Protein AF-A0A1G0B1E7-F1 (afdb_monomer_lite)

Radius of gyration: 24.31 Å; chains: 1; bounding box: 50×54×66 Å

pLDDT: mean 73.71, std 13.34, range [42.5, 93.81]

Structure (mmCIF, N/CA/C/O backbone):
data_AF-A0A1G0B1E7-F1
#
_entry.id   AF-A0A1G0B1E7-F1
#
loop_
_atom_site.group_PDB
_atom_site.id
_atom_site.type_symbol
_atom_site.label_atom_id
_atom_site.label_alt_id
_atom_site.label_comp_id
_atom_site.label_asym_id
_atom_site.label_entity_id
_atom_site.label_seq_id
_atom_site.pdbx_PDB_ins_code
_atom_site.Cartn_x
_atom_site.Cartn_y
_atom_site.Cartn_z
_atom_site.occupancy
_atom_site.B_iso_or_equiv
_atom_site.auth_seq_id
_atom_site.auth_comp_id
_atom_site.auth_asym_id
_atom_site.auth_atom_id
_atom_site.pdbx_PDB_model_num
ATOM 1 N N . MET A 1 1 ? 29.569 -43.517 -34.992 1.00 50.03 1 MET A N 1
ATOM 2 C CA . MET A 1 1 ? 29.891 -43.446 -33.551 1.00 50.03 1 MET A CA 1
ATOM 3 C C . MET A 1 1 ? 30.123 -41.983 -33.160 1.00 50.03 1 MET A C 1
ATOM 5 O O . MET A 1 1 ? 31.262 -41.557 -33.092 1.00 50.03 1 MET A O 1
ATOM 9 N N . SER A 1 2 ? 29.056 -41.190 -32.993 1.00 50.91 2 SER A N 1
ATOM 10 C CA . SER A 1 2 ? 29.125 -39.827 -32.409 1.00 50.91 2 SER A CA 1
ATOM 11 C C . SER A 1 2 ? 27.761 -39.280 -31.934 1.00 50.91 2 SER A C 1
ATOM 13 O O . SER A 1 2 ? 27.638 -38.100 -31.628 1.00 50.91 2 SER A O 1
ATOM 15 N N . LEU A 1 3 ? 26.727 -40.126 -31.807 1.00 54.19 3 LEU A N 1
ATOM 16 C CA . LEU A 1 3 ? 25.371 -39.724 -31.394 1.00 54.19 3 LEU A CA 1
ATOM 17 C C . LEU A 1 3 ? 25.182 -39.599 -29.864 1.00 54.19 3 LEU A C 1
ATOM 19 O O . LEU A 1 3 ? 24.090 -39.856 -29.371 1.00 54.19 3 LEU A O 1
ATOM 23 N N . VAL A 1 4 ? 26.214 -39.254 -29.080 1.00 63.91 4 VAL A N 1
ATOM 24 C CA . VAL A 1 4 ? 26.124 -39.325 -27.599 1.00 63.91 4 VAL A CA 1
ATOM 25 C C . VAL A 1 4 ? 26.852 -38.188 -26.863 1.00 63.91 4 VAL A C 1
ATOM 27 O O . VAL A 1 4 ? 27.494 -38.436 -25.852 1.00 63.91 4 VAL A O 1
ATOM 30 N N . SER A 1 5 ? 26.786 -36.920 -27.298 1.00 57.06 5 SER A N 1
ATOM 31 C CA . SER A 1 5 ? 27.286 -35.849 -26.399 1.00 57.06 5 SER A CA 1
ATOM 32 C C . SER A 1 5 ? 26.736 -34.425 -26.560 1.00 57.06 5 SER A C 1
ATOM 34 O O . SER A 1 5 ? 27.399 -33.486 -26.130 1.00 57.06 5 SER A O 1
ATOM 36 N N . GLN A 1 6 ? 25.539 -34.212 -27.115 1.00 57.38 6 GLN A N 1
ATOM 37 C CA . GLN A 1 6 ? 24.904 -32.875 -27.082 1.00 57.38 6 GLN A CA 1
ATOM 38 C C . GLN A 1 6 ? 23.765 -32.745 -26.057 1.00 57.38 6 GLN A C 1
ATOM 40 O O . GLN A 1 6 ? 22.977 -31.810 -26.125 1.00 57.38 6 GLN A O 1
ATOM 45 N N . ASN A 1 7 ? 23.689 -33.644 -25.069 1.00 54.25 7 ASN A N 1
ATOM 46 C CA . ASN A 1 7 ? 22.706 -33.560 -23.985 1.00 54.25 7 ASN A CA 1
ATOM 47 C C . ASN A 1 7 ? 23.375 -33.538 -22.605 1.00 54.25 7 ASN A C 1
ATOM 49 O O . ASN A 1 7 ? 23.282 -34.480 -21.824 1.00 54.25 7 ASN A O 1
ATOM 53 N N . LEU A 1 8 ? 24.109 -32.459 -22.350 1.00 57.44 8 LEU A N 1
ATOM 54 C CA . LEU A 1 8 ? 24.723 -32.128 -21.064 1.00 57.44 8 LEU A CA 1
ATOM 55 C C . LEU A 1 8 ? 24.848 -30.607 -20.905 1.00 57.44 8 LEU A C 1
ATOM 57 O O . LEU A 1 8 ? 25.860 -30.085 -20.460 1.00 57.44 8 LEU A O 1
ATOM 61 N N . ALA A 1 9 ? 23.794 -29.879 -21.275 1.00 56.75 9 ALA A N 1
ATOM 62 C CA . ALA A 1 9 ? 23.523 -28.606 -20.627 1.00 56.75 9 ALA A CA 1
ATOM 63 C C . ALA A 1 9 ? 22.683 -28.945 -19.387 1.00 56.75 9 ALA A C 1
ATOM 65 O O . ALA A 1 9 ? 21.532 -29.364 -19.548 1.00 56.75 9 ALA A O 1
ATOM 66 N N . PRO A 1 10 ? 23.225 -28.864 -18.158 1.00 57.44 10 PRO A N 1
ATOM 67 C CA . PRO A 1 10 ? 22.387 -28.961 -16.976 1.00 57.44 10 PRO A CA 1
ATOM 68 C C . PRO A 1 10 ? 21.266 -27.933 -17.130 1.00 57.44 10 PRO A C 1
ATOM 70 O O . PRO A 1 10 ? 21.527 -26.762 -17.409 1.00 57.44 10 PRO A O 1
ATOM 73 N N . ARG A 1 11 ? 20.012 -28.380 -16.992 1.00 57.75 11 ARG A N 1
ATOM 74 C CA . ARG A 1 11 ? 18.868 -27.498 -16.757 1.00 57.75 11 ARG A CA 1
ATOM 75 C C . ARG A 1 11 ? 19.172 -26.724 -15.475 1.00 57.75 11 ARG A C 1
ATOM 77 O O . ARG A 1 11 ? 18.781 -27.143 -14.390 1.00 57.75 11 ARG A O 1
ATOM 84 N N . ALA A 1 12 ? 19.895 -25.615 -15.586 1.00 58.88 12 ALA A N 1
ATOM 85 C CA . ALA A 1 12 ? 19.770 -24.546 -14.626 1.00 58.88 12 ALA A CA 1
ATOM 86 C C . ALA A 1 12 ? 18.292 -24.173 -14.694 1.00 58.88 12 ALA A C 1
ATOM 88 O O . ALA A 1 12 ? 17.829 -23.656 -15.708 1.00 58.88 12 ALA A O 1
ATOM 89 N N . ILE A 1 13 ? 17.526 -24.544 -13.668 1.00 64.31 13 ILE A N 1
ATOM 90 C CA . ILE A 1 13 ? 16.269 -23.860 -13.389 1.00 64.31 13 ILE A CA 1
ATOM 91 C C . ILE A 1 13 ? 16.691 -22.389 -13.362 1.00 64.31 13 ILE A C 1
ATOM 93 O O . ILE A 1 13 ? 17.540 -22.066 -12.525 1.00 64.31 13 ILE A O 1
ATOM 97 N N . PRO A 1 14 ? 16.261 -21.533 -14.307 1.00 63.75 14 PRO A N 1
ATOM 98 C CA . PRO A 1 14 ? 16.574 -20.124 -14.197 1.00 63.75 14 PRO A CA 1
ATOM 99 C C . PRO A 1 14 ? 15.9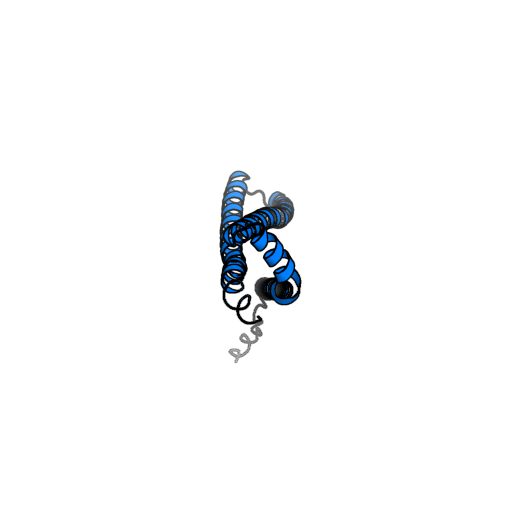56 -19.703 -12.870 1.00 63.75 14 PRO A C 1
ATOM 101 O O . PRO A 1 14 ? 14.739 -19.727 -12.702 1.00 63.75 14 PRO A O 1
ATOM 104 N N . LEU A 1 15 ? 16.798 -19.475 -11.863 1.00 70.19 15 LEU A N 1
ATOM 105 C CA . LEU A 1 15 ? 16.327 -18.949 -10.602 1.00 70.19 15 LEU A CA 1
ATOM 106 C C . LEU A 1 15 ? 15.975 -17.505 -10.928 1.00 70.19 15 LEU A C 1
ATOM 108 O O . LEU A 1 15 ? 16.849 -16.638 -10.952 1.00 70.19 15 LEU A O 1
ATOM 112 N N . ASP A 1 16 ? 14.717 -17.284 -11.299 1.00 80.94 16 ASP A N 1
ATOM 113 C CA . ASP A 1 16 ? 14.207 -15.968 -11.633 1.00 80.94 16 ASP A CA 1
ATOM 114 C C . ASP A 1 16 ? 14.301 -15.124 -10.366 1.00 80.94 16 ASP A C 1
ATOM 116 O O . ASP A 1 16 ? 13.440 -15.164 -9.486 1.00 80.94 16 ASP A O 1
ATOM 120 N N . LEU A 1 17 ? 15.402 -14.384 -10.2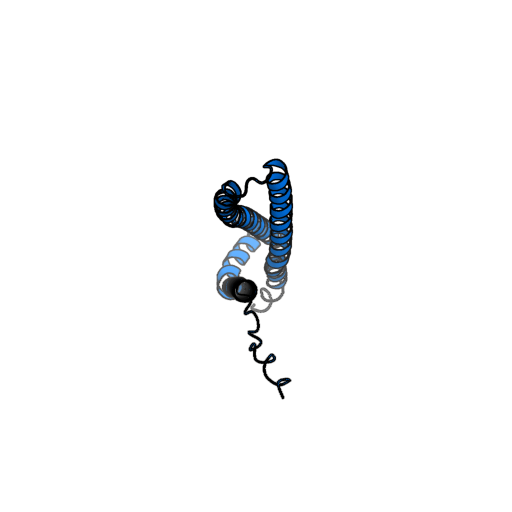44 1.00 83.31 17 LEU A N 1
ATOM 121 C CA . LEU A 1 17 ? 15.729 -13.584 -9.070 1.00 83.31 17 LEU A CA 1
ATOM 122 C C . LEU A 1 17 ? 14.583 -12.616 -8.736 1.00 83.31 17 LEU A C 1
ATOM 124 O O . LEU A 1 17 ? 14.264 -12.401 -7.570 1.00 83.31 17 LEU A O 1
ATOM 128 N N . ASN A 1 18 ? 13.893 -12.128 -9.770 1.00 84.44 18 ASN A N 1
ATOM 129 C CA . ASN A 1 18 ? 12.683 -11.320 -9.654 1.00 84.44 18 ASN A CA 1
ATOM 130 C C . ASN A 1 18 ? 11.574 -12.034 -8.868 1.00 84.44 18 ASN A C 1
ATOM 132 O O . ASN A 1 18 ? 10.966 -11.429 -7.991 1.00 84.44 18 ASN A O 1
ATOM 136 N N . LEU A 1 19 ? 11.335 -13.322 -9.139 1.00 85.56 19 LEU A N 1
ATOM 137 C CA . LEU A 1 19 ? 10.318 -14.113 -8.445 1.00 85.56 19 LEU A CA 1
ATOM 138 C C . LEU A 1 19 ? 10.688 -14.279 -6.970 1.00 85.56 19 LEU A C 1
ATOM 140 O O . LEU A 1 19 ? 9.841 -14.079 -6.099 1.00 85.56 19 LEU A O 1
ATOM 144 N N . VAL A 1 20 ? 11.961 -14.564 -6.684 1.00 88.62 20 VAL A N 1
ATOM 145 C CA . VAL A 1 20 ? 12.463 -14.679 -5.307 1.00 88.62 20 VAL A CA 1
ATOM 146 C C . VAL A 1 20 ? 12.249 -13.370 -4.540 1.00 88.62 20 VAL A C 1
ATOM 148 O O . VAL A 1 20 ? 11.680 -13.387 -3.447 1.00 88.62 20 VAL A O 1
ATOM 151 N N . PHE A 1 21 ? 12.625 -12.227 -5.124 1.00 89.62 21 PHE A N 1
ATOM 152 C CA . PHE A 1 21 ? 12.409 -10.917 -4.502 1.00 89.62 21 PHE A CA 1
ATOM 153 C C . PHE A 1 21 ? 10.927 -10.597 -4.295 1.00 89.62 21 PHE A C 1
ATOM 155 O O . PHE A 1 21 ? 10.563 -10.117 -3.221 1.00 89.62 21 PHE A O 1
ATOM 162 N N . SER A 1 22 ? 10.063 -10.891 -5.271 1.00 87.88 22 SER A N 1
ATOM 163 C CA . SER A 1 22 ? 8.619 -10.681 -5.126 1.00 87.88 22 SER A CA 1
ATOM 164 C C . SER A 1 22 ? 8.038 -11.508 -3.982 1.00 87.88 22 SER A C 1
ATOM 166 O O . SER A 1 22 ? 7.312 -10.962 -3.155 1.00 87.88 22 SER A O 1
ATOM 168 N N . VAL A 1 23 ? 8.381 -12.795 -3.880 1.00 90.31 23 VAL A N 1
ATOM 169 C CA . VAL A 1 23 ? 7.876 -13.662 -2.803 1.00 90.31 23 VAL A CA 1
ATOM 170 C C . VAL A 1 23 ? 8.312 -13.149 -1.431 1.00 90.31 23 VAL A C 1
ATOM 172 O O . VAL A 1 23 ? 7.486 -13.053 -0.519 1.00 90.31 23 VAL A O 1
ATOM 175 N N . ILE A 1 24 ? 9.581 -12.760 -1.283 1.00 93.19 24 ILE A N 1
ATOM 176 C CA . ILE A 1 24 ? 10.096 -12.202 -0.025 1.00 93.19 24 ILE A CA 1
ATOM 177 C C . ILE A 1 24 ? 9.365 -10.898 0.320 1.00 93.19 24 ILE A C 1
ATOM 179 O O . ILE A 1 24 ? 8.882 -10.751 1.443 1.00 93.19 24 ILE A O 1
ATOM 183 N N . ALA A 1 25 ? 9.223 -9.980 -0.639 1.00 90.88 25 ALA A N 1
ATOM 184 C CA . ALA A 1 25 ? 8.548 -8.702 -0.425 1.00 90.88 25 ALA A CA 1
ATOM 185 C C . ALA A 1 25 ? 7.080 -8.880 -0.003 1.00 90.88 25 ALA A C 1
ATOM 187 O O . ALA A 1 25 ? 6.643 -8.265 0.970 1.00 90.88 25 ALA A O 1
ATOM 188 N N . PHE A 1 26 ? 6.333 -9.765 -0.673 1.00 89.06 26 PHE A N 1
ATOM 189 C CA . PHE A 1 26 ? 4.950 -10.080 -0.300 1.00 89.06 26 PHE A CA 1
ATOM 190 C C . PHE A 1 26 ? 4.853 -10.710 1.092 1.00 89.06 26 PHE A C 1
ATOM 192 O O . PHE A 1 26 ? 3.947 -10.378 1.856 1.00 89.06 26 PHE A O 1
ATOM 199 N N . THR A 1 27 ? 5.802 -11.576 1.449 1.00 92.88 27 THR A N 1
ATOM 200 C CA . THR A 1 27 ? 5.843 -12.196 2.780 1.00 92.88 27 THR A CA 1
ATOM 201 C C . THR A 1 27 ? 6.068 -11.142 3.865 1.00 92.88 27 THR A C 1
ATOM 203 O O . THR A 1 27 ? 5.346 -11.120 4.861 1.00 92.88 27 THR A O 1
ATOM 206 N N . ILE A 1 28 ? 7.014 -10.220 3.657 1.00 93.81 28 ILE A N 1
ATOM 207 C CA . ILE A 1 28 ? 7.277 -9.113 4.590 1.00 93.81 28 ILE A CA 1
ATOM 208 C C . ILE A 1 28 ? 6.046 -8.211 4.720 1.00 93.81 28 ILE A C 1
ATOM 210 O O . ILE A 1 28 ? 5.664 -7.861 5.836 1.00 93.81 28 ILE A O 1
ATOM 214 N N . ALA A 1 29 ? 5.391 -7.874 3.606 1.00 88.25 29 ALA A N 1
ATOM 215 C CA . ALA A 1 29 ? 4.167 -7.076 3.623 1.00 88.25 29 ALA A CA 1
ATOM 216 C C . ALA A 1 29 ? 3.052 -7.756 4.439 1.00 88.25 29 ALA A C 1
ATOM 218 O O . ALA A 1 29 ? 2.429 -7.118 5.289 1.00 88.25 29 ALA A O 1
ATOM 219 N N . ALA A 1 30 ? 2.844 -9.064 4.254 1.00 86.56 30 ALA A N 1
ATOM 220 C CA . ALA A 1 30 ? 1.867 -9.830 5.027 1.00 86.56 30 ALA A CA 1
ATOM 221 C C . ALA A 1 30 ? 2.196 -9.849 6.532 1.00 86.56 30 ALA A C 1
ATOM 223 O O . ALA A 1 30 ? 1.307 -9.645 7.363 1.00 86.56 30 ALA A O 1
ATOM 224 N N . LEU A 1 31 ? 3.472 -10.029 6.892 1.00 92.00 31 LEU A N 1
ATOM 225 C CA . LEU A 1 31 ? 3.931 -9.977 8.286 1.00 92.00 31 LEU A CA 1
ATOM 226 C C . LEU A 1 31 ? 3.731 -8.594 8.911 1.00 92.00 31 LEU A C 1
ATOM 228 O O . LEU A 1 31 ? 3.351 -8.500 10.080 1.00 92.00 31 LEU A O 1
ATOM 232 N N . MET A 1 32 ? 3.945 -7.523 8.147 1.00 90.00 32 MET A N 1
ATOM 233 C CA . MET A 1 32 ? 3.721 -6.154 8.610 1.00 90.00 32 MET A CA 1
ATOM 234 C C . MET A 1 32 ? 2.241 -5.921 8.947 1.00 90.00 32 MET A C 1
ATOM 236 O O . MET A 1 32 ? 1.927 -5.415 10.026 1.00 90.00 32 MET A O 1
ATOM 240 N N . VAL A 1 33 ? 1.325 -6.371 8.080 1.00 84.50 33 VAL A N 1
ATOM 241 C CA . VAL A 1 33 ? -0.125 -6.296 8.336 1.00 84.50 33 VAL A CA 1
ATOM 242 C C . VAL A 1 33 ? -0.510 -7.115 9.569 1.00 84.50 33 VAL A C 1
ATOM 244 O O . VAL A 1 33 ? -1.221 -6.611 10.440 1.00 84.50 33 VAL A O 1
ATOM 247 N N . ALA A 1 34 ? -0.012 -8.350 9.688 1.00 85.06 34 ALA A N 1
ATOM 248 C CA . ALA A 1 34 ? -0.269 -9.199 10.852 1.00 85.06 34 ALA A CA 1
ATOM 249 C C . ALA A 1 34 ? 0.225 -8.551 12.157 1.00 85.06 34 ALA A C 1
ATOM 251 O O . ALA A 1 34 ? -0.490 -8.537 13.158 1.00 85.06 34 ALA A O 1
ATOM 252 N N . SER A 1 35 ? 1.416 -7.950 12.126 1.00 89.06 35 SER A N 1
ATOM 253 C CA . SER A 1 35 ? 2.007 -7.257 13.277 1.00 89.06 35 SER A CA 1
ATOM 254 C C . SER A 1 35 ? 1.178 -6.039 13.683 1.00 89.06 35 SER A C 1
ATOM 256 O O . SER A 1 35 ? 0.913 -5.838 14.868 1.00 89.06 35 SER A O 1
ATOM 258 N N . ASN A 1 36 ? 0.692 -5.263 12.710 1.00 84.50 36 ASN A N 1
ATOM 259 C CA . ASN A 1 36 ? -0.200 -4.137 12.974 1.00 84.50 36 ASN A CA 1
ATOM 260 C C . ASN A 1 36 ? -1.516 -4.598 13.625 1.00 84.50 36 ASN A C 1
ATOM 262 O O . ASN A 1 36 ? -1.964 -4.008 14.608 1.00 84.50 36 ASN A O 1
ATOM 266 N N . LEU A 1 37 ? -2.107 -5.696 13.140 1.00 78.50 37 LEU A N 1
ATOM 267 C CA . LEU A 1 37 ? -3.310 -6.273 13.745 1.00 78.50 37 LEU A CA 1
ATOM 268 C C . LEU A 1 37 ? -3.073 -6.690 15.205 1.00 78.50 37 LEU A C 1
ATOM 270 O O . LEU A 1 37 ? -3.901 -6.380 16.056 1.00 78.50 37 LEU A O 1
ATOM 274 N N . LEU A 1 38 ? -1.938 -7.315 15.529 1.00 82.50 38 LEU A N 1
ATOM 275 C CA . LEU A 1 38 ? -1.597 -7.688 16.911 1.00 82.50 38 LEU A CA 1
ATOM 276 C C . LEU A 1 38 ? -1.498 -6.472 17.851 1.00 82.50 38 LEU A C 1
ATOM 278 O O . LEU A 1 38 ? -1.985 -6.521 18.986 1.00 82.50 38 LEU A O 1
ATOM 282 N N . VAL A 1 39 ? -0.932 -5.358 17.377 1.00 82.62 39 VAL A N 1
ATOM 283 C CA . VAL A 1 39 ? -0.883 -4.089 18.131 1.00 82.62 39 VAL A CA 1
ATOM 284 C C . VAL A 1 39 ? -2.285 -3.505 18.325 1.00 82.62 39 VAL A C 1
ATOM 286 O O . VAL A 1 39 ? -2.620 -3.031 19.417 1.00 82.62 39 VAL A O 1
ATOM 289 N N . LEU A 1 40 ? -3.140 -3.584 17.296 1.00 73.31 40 LEU A N 1
ATOM 290 C CA . LEU A 1 40 ? -4.550 -3.203 17.401 1.00 73.31 40 LEU A CA 1
ATOM 291 C C . LEU A 1 40 ? -5.260 -4.006 18.496 1.00 73.31 40 LEU A C 1
ATOM 293 O O . LEU A 1 40 ? -5.992 -3.418 19.290 1.00 73.31 40 LEU A O 1
ATOM 297 N N . LEU A 1 41 ? -5.031 -5.321 18.560 1.00 69.44 41 LEU A N 1
ATOM 298 C CA . LEU A 1 41 ? -5.670 -6.208 19.534 1.00 69.44 41 LEU A CA 1
ATOM 299 C C . LEU A 1 41 ? -5.267 -5.906 20.983 1.00 69.44 41 LEU A C 1
ATOM 301 O O . LEU A 1 41 ? -6.112 -6.009 21.868 1.00 69.44 41 LEU A O 1
ATOM 305 N N . THR A 1 42 ? -4.010 -5.536 21.223 1.00 74.00 42 THR A N 1
ATOM 306 C CA . THR A 1 42 ? -3.441 -5.458 22.580 1.00 74.00 42 THR A CA 1
ATOM 307 C C . THR A 1 42 ? -3.428 -4.049 23.182 1.00 74.00 42 THR A C 1
ATOM 309 O O . THR A 1 42 ? -3.721 -3.907 24.365 1.00 74.00 42 THR A O 1
ATOM 312 N N . ALA A 1 43 ? -3.132 -3.003 22.401 1.00 63.75 43 ALA A N 1
ATOM 313 C CA . ALA A 1 43 ? -2.925 -1.645 22.927 1.00 63.75 43 ALA A CA 1
ATOM 314 C C . ALA A 1 43 ? -3.905 -0.609 22.348 1.00 63.75 43 ALA A C 1
ATOM 316 O O . ALA A 1 43 ? -4.514 0.170 23.084 1.00 63.75 43 ALA A O 1
ATOM 317 N N . ARG A 1 44 ? -4.119 -0.629 21.027 1.00 66.31 44 ARG A N 1
ATOM 318 C CA . ARG A 1 44 ? -4.864 0.426 20.312 1.00 66.31 44 ARG A CA 1
ATOM 319 C C . ARG A 1 44 ? -6.385 0.377 20.519 1.00 66.31 44 ARG A C 1
ATOM 321 O O . ARG A 1 44 ? -7.056 1.396 20.373 1.00 66.3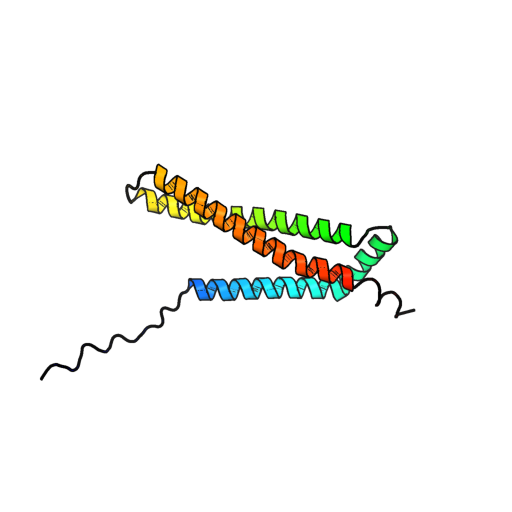1 44 ARG A O 1
ATOM 328 N N . ARG A 1 45 ? -6.948 -0.777 20.910 1.00 65.44 45 ARG A N 1
ATOM 329 C CA . ARG A 1 45 ? -8.384 -0.919 21.241 1.00 65.44 45 ARG A CA 1
ATOM 330 C C . ARG A 1 45 ? -8.843 0.017 22.359 1.00 65.44 45 ARG A C 1
ATOM 332 O O . ARG A 1 45 ? -9.965 0.507 22.288 1.00 65.44 45 ARG A O 1
ATOM 339 N N . ARG A 1 46 ? -8.009 0.274 23.373 1.00 63.88 46 ARG A N 1
ATOM 340 C CA . ARG A 1 46 ? -8.386 1.138 24.505 1.00 63.88 46 ARG A CA 1
ATOM 341 C C . ARG A 1 46 ? -8.517 2.601 24.073 1.00 63.88 46 ARG A C 1
ATOM 343 O O . ARG A 1 46 ? -9.489 3.249 24.435 1.00 63.88 46 ARG A O 1
ATOM 350 N N . GLU A 1 47 ? -7.603 3.087 23.237 1.00 65.25 47 GLU A N 1
ATOM 351 C CA . GLU A 1 47 ? -7.651 4.441 22.662 1.00 65.25 47 GLU A CA 1
ATOM 352 C C . GLU A 1 47 ? -8.832 4.618 21.697 1.00 65.25 47 GLU A C 1
ATOM 354 O O . GLU A 1 47 ? -9.574 5.595 21.796 1.00 65.25 47 GLU A O 1
ATOM 359 N N . ILE A 1 48 ? -9.068 3.639 20.812 1.00 65.25 48 ILE A N 1
ATOM 360 C CA . ILE A 1 48 ? -10.222 3.644 19.897 1.00 65.25 48 ILE A CA 1
ATOM 361 C C . ILE A 1 48 ? -11.536 3.547 20.688 1.00 65.25 48 ILE A C 1
ATOM 363 O O . ILE A 1 48 ? -12.508 4.207 20.339 1.00 65.25 48 ILE A O 1
ATOM 367 N N . GLY A 1 49 ? -11.572 2.772 21.775 1.00 63.72 49 GLY A N 1
ATOM 368 C CA . GLY A 1 49 ? -12.720 2.684 22.681 1.00 63.72 49 GLY A CA 1
ATOM 369 C C . GLY A 1 49 ? -13.056 4.022 23.346 1.00 63.72 49 GLY A C 1
ATOM 370 O O . GLY A 1 49 ? -14.227 4.385 23.409 1.00 63.72 49 GLY A O 1
ATOM 371 N N . ILE A 1 50 ? -12.042 4.794 23.754 1.00 66.50 50 ILE A N 1
ATOM 372 C CA . ILE A 1 50 ? -12.216 6.150 24.305 1.00 66.50 50 ILE A CA 1
ATOM 373 C C . ILE A 1 50 ? -12.721 7.122 23.225 1.00 66.50 50 ILE A C 1
ATOM 375 O O . ILE A 1 50 ? -13.669 7.866 23.466 1.00 66.50 50 ILE A O 1
ATOM 379 N N . LEU A 1 51 ? -12.159 7.079 22.011 1.00 65.12 51 LEU A N 1
ATOM 380 C CA . LEU A 1 51 ? -12.632 7.890 20.877 1.00 65.12 51 LEU A CA 1
ATOM 381 C C . LEU A 1 51 ? -14.079 7.555 20.482 1.00 65.12 51 LEU A C 1
ATOM 383 O O . LEU A 1 51 ? -14.865 8.453 20.185 1.00 65.12 51 LEU A O 1
ATOM 387 N N . ARG A 1 52 ? -14.463 6.274 20.525 1.00 63.03 52 ARG A N 1
ATOM 388 C CA . ARG A 1 52 ? -15.847 5.837 20.286 1.00 63.03 52 ARG A CA 1
ATOM 389 C C . ARG A 1 52 ? -16.801 6.254 21.402 1.00 63.03 52 ARG A C 1
ATOM 391 O O . ARG A 1 52 ? -17.943 6.586 21.105 1.00 63.03 52 ARG A O 1
ATOM 398 N N . ALA A 1 53 ? -16.348 6.279 22.655 1.00 65.69 53 ALA A N 1
ATOM 399 C CA . ALA A 1 53 ? -17.133 6.809 23.773 1.00 65.69 53 ALA A CA 1
ATOM 400 C C . ALA A 1 53 ? -17.404 8.321 23.630 1.00 65.69 53 ALA A C 1
ATOM 402 O O . ALA A 1 53 ? -18.419 8.808 24.117 1.00 65.69 53 ALA A O 1
ATOM 403 N N . LEU A 1 54 ? -16.542 9.041 22.902 1.00 67.75 54 LEU A N 1
ATOM 404 C CA . LEU A 1 54 ? -16.734 10.441 22.501 1.00 67.75 54 LEU A CA 1
ATOM 405 C C . LEU A 1 54 ? -17.559 10.607 21.206 1.00 67.75 54 LEU A C 1
ATOM 407 O O . LEU A 1 54 ? -17.782 11.735 20.772 1.00 67.75 54 LEU A O 1
ATOM 411 N N . GLY A 1 55 ? -18.030 9.510 20.601 1.00 69.19 55 GLY A N 1
ATOM 412 C CA . GLY A 1 55 ? -18.919 9.524 19.434 1.00 69.19 55 GLY A CA 1
ATOM 413 C C . GLY A 1 55 ? -18.265 9.198 18.087 1.00 69.19 55 GLY A C 1
ATOM 414 O O . GLY A 1 55 ? -18.959 9.238 17.073 1.00 69.19 55 GLY A O 1
ATOM 415 N N . ALA A 1 56 ? -16.974 8.846 18.038 1.00 67.19 56 ALA A N 1
ATOM 416 C CA . ALA A 1 56 ? -16.344 8.414 16.787 1.00 67.19 56 ALA A CA 1
ATOM 417 C C . ALA A 1 56 ? -16.952 7.090 16.293 1.00 67.19 56 ALA A C 1
ATOM 419 O O . ALA A 1 56 ? -17.161 6.154 17.071 1.00 67.19 56 ALA A O 1
ATOM 420 N N . THR A 1 57 ? -17.225 6.977 14.996 1.00 68.19 57 THR A N 1
ATOM 421 C CA . THR A 1 57 ? -17.794 5.757 14.411 1.00 68.19 57 THR A CA 1
ATOM 422 C C . THR A 1 57 ? -16.701 4.850 13.840 1.00 68.19 57 THR A C 1
ATOM 424 O O . THR A 1 57 ? -15.606 5.287 13.493 1.00 68.19 57 THR A O 1
ATOM 427 N N . ALA A 1 58 ? -16.983 3.547 13.709 1.00 65.50 58 ALA A N 1
ATOM 428 C CA . ALA A 1 58 ? -16.056 2.611 13.057 1.00 65.50 58 ALA A CA 1
ATOM 429 C C . ALA A 1 58 ? -15.784 2.977 11.580 1.00 65.50 58 ALA A C 1
ATOM 431 O O . ALA A 1 58 ? -14.745 2.607 11.036 1.00 65.50 58 ALA A O 1
ATOM 432 N N . LEU A 1 59 ? -16.700 3.730 10.956 1.00 67.50 59 LEU A N 1
ATOM 433 C CA . LEU A 1 59 ? -16.551 4.271 9.607 1.00 67.50 59 LEU A CA 1
ATOM 434 C C . LEU A 1 59 ? -15.474 5.358 9.543 1.00 67.50 59 LEU A C 1
ATOM 436 O O . LEU A 1 59 ? -14.681 5.339 8.607 1.00 67.50 59 LEU A O 1
ATOM 440 N N . ASP A 1 60 ? -15.376 6.230 10.549 1.00 73.00 60 ASP A N 1
ATOM 441 C CA . ASP A 1 60 ? -14.358 7.292 10.586 1.00 73.00 60 ASP A CA 1
ATOM 442 C C . ASP A 1 60 ? -12.939 6.707 10.622 1.00 73.00 60 ASP A C 1
ATOM 444 O O . ASP A 1 60 ? -12.040 7.159 9.912 1.00 73.00 60 ASP A O 1
ATOM 448 N N . VAL A 1 61 ? -12.754 5.628 11.391 1.00 72.62 61 VAL A N 1
ATOM 449 C CA . VAL A 1 61 ? -11.486 4.884 11.442 1.00 72.62 61 VAL A CA 1
ATOM 450 C C . VAL A 1 61 ? -11.202 4.193 10.106 1.00 72.62 61 VAL A C 1
ATOM 452 O O . VAL A 1 61 ? -10.067 4.208 9.637 1.00 72.62 61 VAL A O 1
ATOM 455 N N . GLY A 1 62 ? -12.222 3.612 9.467 1.00 74.38 62 GLY A N 1
ATOM 456 C CA . GLY A 1 62 ? -12.082 2.993 8.146 1.00 74.38 62 GLY A CA 1
ATOM 457 C C . GLY A 1 62 ? -11.664 3.994 7.066 1.00 74.38 62 GLY A C 1
ATOM 458 O O . GLY A 1 62 ? -10.749 3.712 6.293 1.00 74.38 62 GLY A O 1
ATOM 459 N N . VAL A 1 63 ? -12.280 5.180 7.045 1.00 80.81 63 VAL A N 1
ATOM 460 C CA . VAL A 1 63 ? -11.932 6.262 6.109 1.00 80.81 63 VAL A CA 1
ATOM 461 C C . VAL A 1 63 ? -10.511 6.761 6.359 1.00 80.81 63 VAL A C 1
ATOM 463 O O . VAL A 1 63 ? -9.757 6.910 5.401 1.00 80.81 63 VAL A O 1
ATOM 466 N N . MET A 1 64 ? -10.114 6.952 7.621 1.00 82.12 64 MET A N 1
ATOM 467 C CA . MET A 1 64 ? -8.751 7.358 7.983 1.00 82.12 64 MET A CA 1
ATOM 468 C C . MET A 1 64 ? -7.696 6.355 7.496 1.00 82.12 64 MET A C 1
ATOM 470 O O . MET A 1 64 ? -6.711 6.745 6.876 1.00 82.12 64 MET A O 1
ATOM 474 N N . VAL A 1 65 ? -7.911 5.059 7.730 1.00 80.31 65 VAL A N 1
ATOM 475 C CA . VAL A 1 65 ? -6.974 4.014 7.286 1.00 80.31 65 VAL A CA 1
ATOM 476 C C . VAL A 1 65 ? -6.920 3.936 5.759 1.00 80.31 65 VAL A C 1
ATOM 478 O O . VAL A 1 65 ? -5.854 3.720 5.188 1.00 80.31 65 VAL A O 1
ATOM 481 N N . MET A 1 66 ? -8.051 4.141 5.079 1.00 81.88 66 MET A N 1
ATOM 482 C CA . MET A 1 66 ? -8.100 4.130 3.619 1.00 81.88 66 MET A CA 1
ATOM 483 C C . MET A 1 66 ? -7.337 5.313 3.015 1.00 81.88 66 MET A C 1
ATOM 485 O O . MET A 1 66 ? -6.577 5.128 2.064 1.00 81.88 66 MET A O 1
ATOM 489 N N . THR A 1 67 ? -7.493 6.523 3.561 1.00 86.81 67 THR A N 1
ATOM 490 C CA . THR A 1 67 ? -6.746 7.696 3.081 1.00 86.81 67 THR A CA 1
ATOM 491 C C . THR A 1 67 ? -5.251 7.569 3.373 1.00 86.81 67 THR A C 1
ATOM 493 O O . THR A 1 67 ? -4.433 7.873 2.501 1.00 86.81 67 THR A O 1
ATOM 496 N N . GLU A 1 68 ? -4.873 7.043 4.537 1.00 85.56 68 GLU A N 1
ATOM 497 C CA . GLU A 1 68 ? -3.479 6.738 4.876 1.00 85.56 68 GLU A CA 1
ATOM 498 C C . GLU A 1 68 ? -2.876 5.702 3.911 1.00 85.56 68 GLU A C 1
ATOM 500 O O . GLU A 1 68 ? -1.818 5.934 3.325 1.00 85.56 68 GLU A O 1
ATOM 505 N N . ALA A 1 69 ? -3.581 4.600 3.644 1.00 86.56 69 ALA A N 1
ATOM 506 C CA . ALA A 1 69 ? -3.121 3.579 2.706 1.00 86.56 69 ALA A CA 1
ATOM 507 C C . ALA A 1 69 ? -2.962 4.126 1.277 1.00 86.56 69 ALA A C 1
ATOM 509 O O . ALA A 1 69 ? -1.954 3.856 0.619 1.00 86.56 69 ALA A O 1
ATOM 510 N N . LEU A 1 70 ? -3.919 4.922 0.792 1.00 87.56 70 LEU A N 1
ATOM 511 C CA . LEU A 1 70 ? -3.857 5.529 -0.541 1.00 87.56 70 LEU A CA 1
ATOM 512 C C . LEU A 1 70 ? -2.688 6.510 -0.667 1.00 87.56 70 LEU A C 1
ATOM 514 O O . LEU A 1 70 ? -1.936 6.448 -1.640 1.00 87.56 70 LEU A O 1
ATOM 518 N N . THR A 1 71 ? -2.506 7.386 0.322 1.00 89.44 71 THR A N 1
ATOM 519 C CA . THR A 1 71 ? -1.402 8.361 0.325 1.00 89.44 71 THR A CA 1
ATOM 520 C C . THR A 1 71 ? -0.038 7.678 0.374 1.00 89.44 71 THR A C 1
ATOM 522 O O . THR A 1 71 ? 0.838 8.022 -0.424 1.00 89.44 71 THR A O 1
ATOM 525 N N . LEU A 1 72 ? 0.125 6.654 1.218 1.00 89.44 72 LEU A N 1
ATOM 526 C CA . LEU A 1 72 ? 1.340 5.838 1.271 1.00 89.44 72 LEU A CA 1
ATOM 527 C C . LEU A 1 72 ? 1.600 5.096 -0.042 1.00 89.44 72 LEU A C 1
ATOM 529 O O . LEU A 1 72 ? 2.743 5.022 -0.488 1.00 89.44 72 LEU A O 1
ATOM 533 N N . THR A 1 73 ? 0.555 4.583 -0.691 1.00 89.75 73 THR A N 1
ATOM 534 C CA . THR A 1 73 ? 0.682 3.860 -1.965 1.00 89.75 73 THR A CA 1
ATOM 535 C C . THR A 1 73 ? 1.134 4.783 -3.081 1.00 89.75 73 THR A C 1
ATOM 537 O O . THR A 1 73 ? 2.078 4.461 -3.797 1.00 89.75 73 THR A O 1
ATOM 540 N N . VAL A 1 74 ? 0.512 5.957 -3.207 1.00 89.94 74 VAL A N 1
ATOM 541 C CA . VAL A 1 74 ? 0.912 6.955 -4.206 1.00 89.94 74 VAL A CA 1
ATOM 542 C C . VAL A 1 74 ? 2.355 7.398 -3.966 1.00 89.94 74 VAL A C 1
ATOM 544 O O . VAL A 1 74 ? 3.152 7.408 -4.905 1.00 89.94 74 VAL A O 1
ATOM 547 N N . ALA A 1 75 ? 2.722 7.693 -2.715 1.00 91.62 75 ALA A N 1
ATOM 548 C CA . ALA A 1 75 ? 4.094 8.048 -2.363 1.00 91.62 75 ALA A CA 1
ATOM 549 C C . ALA A 1 75 ? 5.081 6.915 -2.694 1.00 91.62 75 ALA A C 1
ATOM 551 O O . ALA A 1 75 ? 6.107 7.160 -3.328 1.00 91.62 75 ALA A O 1
ATOM 552 N N . GLY A 1 76 ? 4.753 5.671 -2.343 1.00 88.38 76 GLY A N 1
ATOM 553 C CA . GLY A 1 76 ? 5.566 4.492 -2.638 1.00 88.38 76 GLY A CA 1
ATOM 554 C C . GLY A 1 76 ? 5.735 4.239 -4.138 1.00 88.38 76 GLY A C 1
ATOM 555 O O . GLY A 1 76 ? 6.850 3.985 -4.590 1.00 88.38 76 GLY A O 1
ATOM 556 N N . CYS A 1 77 ? 4.668 4.376 -4.931 1.00 88.50 77 CYS A N 1
ATOM 557 C CA . CYS A 1 77 ? 4.728 4.251 -6.388 1.00 88.50 77 CYS A CA 1
ATOM 558 C C . CYS A 1 77 ? 5.647 5.309 -7.004 1.00 88.50 77 CYS A C 1
ATOM 560 O O . CYS A 1 77 ? 6.469 4.970 -7.852 1.00 88.50 77 CYS A O 1
ATOM 562 N N . ILE A 1 78 ? 5.553 6.569 -6.570 1.00 88.88 78 ILE A N 1
ATOM 563 C CA . ILE A 1 78 ? 6.420 7.647 -7.068 1.00 88.88 78 ILE A CA 1
ATOM 564 C C . ILE A 1 78 ? 7.879 7.374 -6.683 1.00 88.88 78 ILE A C 1
ATOM 566 O O . ILE A 1 78 ? 8.758 7.391 -7.548 1.00 88.88 78 ILE A O 1
ATOM 570 N N . LEU A 1 79 ? 8.131 7.073 -5.406 1.00 89.38 79 LEU A N 1
ATOM 571 C CA . LEU A 1 79 ? 9.476 6.834 -4.881 1.00 89.38 79 LEU A CA 1
ATOM 572 C C . LEU A 1 79 ? 10.130 5.577 -5.463 1.00 89.38 79 LEU A C 1
ATOM 574 O O . LEU A 1 79 ? 11.343 5.564 -5.642 1.00 89.38 79 LEU A O 1
ATOM 578 N N . GLY A 1 80 ? 9.357 4.538 -5.778 1.00 85.81 80 GLY A N 1
ATOM 579 C CA . GLY A 1 80 ? 9.864 3.316 -6.401 1.00 85.81 80 GLY A CA 1
ATOM 580 C C . GLY A 1 80 ? 10.062 3.448 -7.912 1.00 85.81 80 GLY A C 1
ATOM 581 O O . GLY A 1 80 ? 11.084 3.015 -8.442 1.00 85.81 80 GLY A O 1
ATOM 582 N N . TYR A 1 81 ? 9.114 4.070 -8.618 1.00 85.31 81 TYR A N 1
ATOM 583 C CA . TYR A 1 81 ? 9.133 4.147 -10.081 1.00 85.31 81 TYR A CA 1
ATOM 584 C C . TYR A 1 81 ? 10.188 5.120 -10.617 1.00 85.31 81 TYR A C 1
ATOM 586 O O . TYR A 1 81 ? 10.907 4.812 -11.572 1.00 85.31 81 TYR A O 1
ATOM 594 N N . TRP A 1 82 ? 10.304 6.299 -10.000 1.00 83.12 82 TRP A N 1
ATOM 595 C CA . TRP A 1 82 ? 11.181 7.365 -10.484 1.00 83.12 82 TRP A CA 1
ATOM 596 C C . TRP A 1 82 ? 12.670 6.985 -10.577 1.00 83.12 82 TRP A C 1
ATOM 598 O O . TRP A 1 82 ? 13.264 7.215 -11.635 1.00 83.12 82 TRP A O 1
ATOM 608 N N . PRO A 1 83 ? 13.298 6.367 -9.553 1.00 82.06 83 PRO A N 1
ATOM 609 C CA . PRO A 1 83 ? 14.704 5.979 -9.640 1.00 82.06 83 PRO A CA 1
ATOM 610 C C . PRO A 1 83 ? 14.941 4.933 -10.734 1.00 82.06 83 PRO A C 1
ATOM 612 O O . PRO A 1 83 ? 15.878 5.081 -11.519 1.00 82.06 83 PRO A O 1
ATOM 615 N N . ILE A 1 84 ? 14.059 3.935 -10.867 1.00 81.38 84 ILE A N 1
ATOM 616 C CA . ILE A 1 84 ? 14.151 2.911 -11.922 1.00 81.38 84 ILE A CA 1
ATOM 617 C C . ILE A 1 84 ? 14.106 3.571 -13.305 1.00 81.38 84 ILE A C 1
ATOM 619 O O . ILE A 1 84 ? 14.899 3.244 -14.195 1.00 81.38 84 ILE A O 1
ATOM 623 N N . ARG A 1 85 ? 13.216 4.552 -13.487 1.00 77.44 85 ARG A N 1
ATOM 624 C CA . ARG A 1 85 ? 13.086 5.254 -14.764 1.00 77.44 85 ARG A CA 1
ATOM 625 C C . ARG A 1 85 ? 14.286 6.146 -15.075 1.00 77.44 85 ARG A C 1
ATOM 627 O O . ARG A 1 85 ? 14.699 6.219 -16.239 1.00 77.44 85 ARG A O 1
ATOM 634 N N . LEU A 1 86 ? 14.864 6.785 -14.061 1.00 78.06 86 LEU A N 1
ATOM 635 C CA . LEU A 1 86 ? 16.081 7.580 -14.199 1.00 78.06 86 LEU A CA 1
ATOM 636 C C . LEU A 1 86 ? 17.250 6.704 -14.681 1.00 78.06 86 LEU A C 1
ATOM 638 O O . LEU A 1 86 ? 17.885 7.028 -15.685 1.00 78.06 86 LEU A O 1
ATOM 642 N N . LEU A 1 87 ? 17.447 5.542 -14.048 1.00 72.38 87 LEU A N 1
ATOM 643 C CA . LEU A 1 87 ? 18.438 4.531 -14.446 1.00 72.38 87 LEU A CA 1
ATOM 644 C C . LEU A 1 87 ? 18.214 4.016 -15.883 1.00 72.38 87 LEU A C 1
ATOM 646 O O . LEU A 1 87 ? 19.162 3.894 -16.663 1.00 72.38 87 LEU A O 1
ATOM 650 N N . SER A 1 88 ? 16.958 3.777 -16.267 1.00 69.75 88 SER A N 1
ATOM 651 C CA . SER A 1 88 ? 16.585 3.344 -17.623 1.00 69.75 88 SER A CA 1
ATOM 652 C C . SER A 1 88 ? 16.843 4.418 -18.695 1.00 69.75 88 SER A C 1
ATOM 654 O O . SER A 1 88 ? 17.205 4.115 -19.831 1.00 69.75 88 SER A O 1
ATOM 656 N N . THR A 1 89 ? 16.699 5.699 -18.356 1.00 66.50 89 THR A N 1
ATOM 657 C CA . THR A 1 89 ? 16.931 6.800 -19.309 1.00 66.50 89 THR A CA 1
ATOM 658 C C . THR A 1 89 ? 18.409 6.927 -19.684 1.00 66.50 89 THR A C 1
ATOM 660 O O . THR A 1 89 ? 18.727 7.169 -20.848 1.00 66.50 89 THR A O 1
ATOM 663 N N . ILE A 1 90 ? 19.312 6.677 -18.729 1.00 65.00 90 ILE A N 1
ATOM 664 C CA . ILE A 1 90 ? 20.767 6.670 -18.956 1.00 65.00 90 ILE A CA 1
ATOM 665 C C . ILE A 1 90 ? 21.162 5.554 -19.938 1.00 65.00 90 ILE A C 1
ATOM 667 O O . ILE A 1 90 ? 21.989 5.765 -20.822 1.00 65.00 90 ILE A O 1
ATOM 671 N N . THR A 1 91 ? 20.532 4.382 -19.838 1.00 60.03 91 THR A N 1
ATOM 672 C CA . THR A 1 91 ? 20.779 3.243 -20.740 1.00 60.03 91 THR A CA 1
ATOM 673 C C . THR A 1 91 ? 20.169 3.445 -22.132 1.00 60.03 91 THR A C 1
ATOM 675 O O . THR A 1 91 ? 20.773 3.055 -23.132 1.00 60.03 91 THR A O 1
ATOM 678 N N . LEU A 1 92 ? 19.012 4.107 -22.232 1.00 59.69 92 LEU A N 1
ATOM 679 C CA . LEU A 1 92 ? 18.335 4.380 -23.508 1.00 59.69 92 LEU A CA 1
ATOM 680 C C . LEU A 1 92 ? 19.038 5.439 -24.371 1.00 59.69 92 LEU A C 1
ATOM 682 O O . LEU A 1 92 ? 18.965 5.353 -25.599 1.00 59.69 92 LEU A O 1
ATOM 686 N N . LEU A 1 93 ? 19.767 6.385 -23.764 1.00 56.34 93 LEU A N 1
ATOM 687 C CA . LEU A 1 93 ? 20.596 7.355 -24.496 1.00 56.34 93 LEU A CA 1
ATOM 688 C C . LEU A 1 93 ? 21.656 6.670 -25.381 1.00 56.34 93 LEU A C 1
ATOM 690 O O . LEU A 1 93 ? 22.016 7.196 -26.433 1.00 56.34 93 LEU A O 1
ATOM 694 N N . SER A 1 94 ? 22.099 5.472 -24.989 1.00 56.69 94 SER A N 1
ATOM 695 C CA . SER A 1 94 ? 23.086 4.675 -25.723 1.00 56.69 94 SER A CA 1
ATOM 696 C C . SER A 1 94 ? 22.507 3.969 -26.963 1.00 56.69 94 SER A C 1
ATOM 698 O O . SER A 1 94 ? 23.252 3.625 -27.875 1.00 56.69 94 SER A O 1
ATOM 700 N N . ASN A 1 95 ? 21.180 3.775 -27.044 1.00 56.06 95 ASN A N 1
ATOM 701 C CA . ASN A 1 95 ? 20.556 2.891 -28.043 1.00 56.06 95 ASN A CA 1
ATOM 702 C C . ASN A 1 95 ? 19.810 3.607 -29.192 1.00 56.06 95 ASN A C 1
ATOM 704 O O . ASN A 1 95 ? 19.105 2.954 -29.954 1.00 56.06 95 ASN A O 1
ATOM 708 N N . ARG A 1 96 ? 19.932 4.939 -29.347 1.00 56.91 96 ARG A N 1
ATOM 709 C CA . ARG A 1 96 ? 19.359 5.716 -30.484 1.00 56.91 96 ARG A CA 1
ATOM 710 C C . ARG A 1 96 ? 17.866 5.430 -30.790 1.00 56.91 96 ARG A C 1
ATOM 712 O O . ARG A 1 96 ? 17.425 5.620 -31.921 1.00 56.91 96 ARG A O 1
ATOM 719 N N . LEU A 1 97 ? 17.062 4.993 -29.816 1.00 57.44 97 LEU A N 1
ATOM 720 C CA . LEU A 1 97 ? 15.620 4.810 -30.013 1.00 57.44 97 LEU A CA 1
ATOM 721 C C . LEU A 1 97 ? 14.884 6.158 -29.977 1.00 57.44 97 LEU A C 1
ATOM 723 O O . LEU A 1 97 ? 15.215 7.044 -29.192 1.00 57.44 97 LEU A O 1
ATOM 727 N N . SER A 1 98 ? 13.845 6.292 -30.808 1.00 61.75 98 SER A N 1
ATOM 728 C CA . SER A 1 98 ? 12.994 7.488 -30.865 1.00 61.75 98 SER A CA 1
ATOM 729 C C . SER A 1 98 ? 12.341 7.784 -29.506 1.00 61.75 98 SER A C 1
ATOM 731 O O . SER A 1 98 ? 11.597 6.959 -28.965 1.00 61.75 98 SER A O 1
ATOM 733 N N . LEU A 1 99 ? 12.594 8.992 -28.986 1.00 64.06 99 LEU A N 1
ATOM 734 C CA . LEU A 1 99 ? 12.092 9.523 -27.707 1.00 64.06 99 LEU A CA 1
ATOM 735 C C . LEU A 1 99 ? 10.570 9.380 -27.549 1.00 64.06 99 LEU A C 1
ATOM 737 O O . LEU A 1 99 ? 10.077 9.153 -26.446 1.00 64.06 99 LEU A O 1
ATOM 741 N N . VAL A 1 100 ? 9.827 9.451 -28.656 1.00 64.50 100 VAL A N 1
ATOM 742 C CA . VAL A 1 100 ? 8.359 9.385 -28.663 1.00 64.50 100 VAL A CA 1
ATOM 743 C C . VAL A 1 100 ? 7.853 8.000 -28.243 1.00 64.50 100 VAL A C 1
ATOM 745 O O . VAL A 1 100 ? 6.912 7.894 -27.459 1.00 64.50 100 VAL 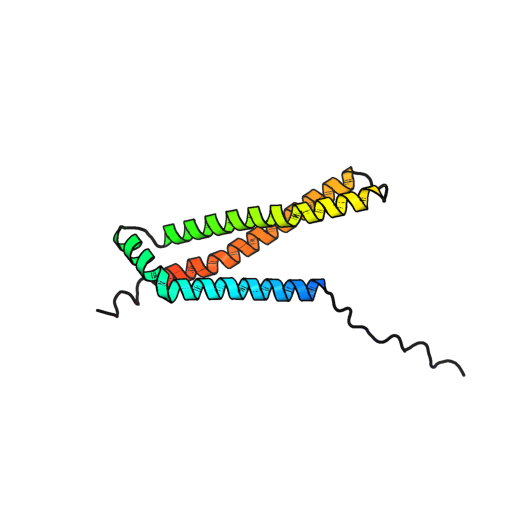A O 1
ATOM 748 N N . LYS A 1 101 ? 8.503 6.922 -28.701 1.00 68.00 101 LYS A N 1
ATOM 749 C CA . LYS A 1 101 ? 8.087 5.547 -28.373 1.00 68.00 101 LYS A CA 1
ATOM 750 C C . LYS A 1 101 ? 8.426 5.187 -26.926 1.00 68.00 101 LYS A C 1
ATOM 752 O O . LYS A 1 101 ? 7.659 4.500 -26.261 1.00 68.00 101 LYS A O 1
ATOM 757 N N . VAL A 1 102 ? 9.542 5.717 -26.430 1.00 68.38 102 VAL A N 1
ATOM 758 C CA . VAL A 1 102 ? 9.970 5.596 -25.033 1.00 68.38 102 VAL A CA 1
ATOM 759 C C . VAL A 1 102 ? 9.003 6.328 -24.097 1.00 68.38 102 VAL A C 1
ATOM 761 O O . VAL A 1 102 ? 8.613 5.772 -23.072 1.00 68.38 102 VAL A O 1
ATOM 764 N N . ALA A 1 103 ? 8.583 7.547 -24.448 1.00 68.88 103 ALA A N 1
ATOM 765 C CA . ALA A 1 103 ? 7.616 8.310 -23.660 1.00 68.88 103 ALA A CA 1
ATOM 766 C C . ALA A 1 103 ? 6.251 7.604 -23.580 1.00 68.88 103 ALA A C 1
ATOM 768 O O . ALA A 1 103 ? 5.694 7.483 -22.490 1.00 68.88 103 ALA A O 1
ATOM 769 N N . ALA A 1 104 ? 5.756 7.069 -24.702 1.00 74.62 104 ALA A N 1
ATOM 770 C CA . ALA A 1 104 ? 4.497 6.324 -24.735 1.00 74.62 104 ALA A CA 1
ATOM 771 C C . ALA A 1 104 ? 4.531 5.059 -23.854 1.00 74.62 104 ALA A C 1
ATOM 773 O O . ALA A 1 104 ? 3.604 4.835 -23.078 1.00 74.62 104 ALA A O 1
ATOM 774 N N . LEU A 1 105 ? 5.615 4.273 -23.915 1.00 73.00 105 LEU A N 1
ATOM 775 C CA . LEU A 1 105 ? 5.779 3.084 -23.067 1.00 73.00 105 LEU A CA 1
ATOM 776 C C . LEU A 1 105 ? 5.864 3.450 -21.579 1.00 73.00 105 LEU A C 1
ATOM 778 O O . LEU A 1 105 ? 5.217 2.830 -20.749 1.00 73.00 105 LEU A O 1
ATOM 782 N N . THR A 1 106 ? 6.598 4.520 -21.258 1.00 75.81 106 THR A N 1
ATOM 783 C CA . THR A 1 106 ? 6.759 5.017 -19.878 1.00 75.81 106 THR A CA 1
ATOM 784 C C . THR A 1 106 ? 5.420 5.382 -19.249 1.00 75.81 106 THR A C 1
ATOM 786 O O . THR A 1 106 ? 5.204 5.139 -18.063 1.00 75.81 106 THR A O 1
ATOM 789 N N . LEU A 1 107 ? 4.535 6.012 -20.022 1.00 77.81 107 LEU A N 1
ATOM 790 C CA . LEU A 1 107 ? 3.238 6.443 -19.517 1.00 77.81 107 LEU A CA 1
ATOM 791 C C . LEU A 1 107 ? 2.302 5.245 -19.306 1.00 77.81 107 LEU A C 1
ATOM 793 O O . LEU A 1 107 ? 1.596 5.193 -18.300 1.00 77.81 107 LEU A O 1
ATOM 797 N N . ALA A 1 108 ? 2.346 4.267 -20.216 1.00 82.94 108 ALA A N 1
ATOM 798 C CA . ALA A 1 108 ? 1.596 3.021 -20.092 1.00 82.94 108 ALA A CA 1
ATOM 799 C C . ALA A 1 108 ? 2.066 2.182 -18.889 1.00 82.94 108 ALA A C 1
ATOM 801 O O . ALA A 1 108 ? 1.236 1.762 -18.082 1.00 82.94 108 ALA A O 1
ATOM 802 N N . ASP A 1 109 ? 3.380 2.009 -18.719 1.00 82.06 109 ASP A N 1
ATOM 803 C CA . ASP A 1 109 ? 3.963 1.260 -17.600 1.00 82.06 109 ASP A CA 1
ATOM 804 C C . ASP A 1 109 ? 3.665 1.933 -16.259 1.00 82.06 109 ASP A C 1
ATOM 806 O O . ASP A 1 109 ? 3.263 1.271 -15.303 1.00 82.06 109 ASP A O 1
ATOM 810 N N . PHE A 1 110 ? 3.790 3.261 -16.186 1.00 83.88 110 PHE A N 1
ATOM 811 C CA . PHE A 1 110 ? 3.441 4.000 -14.975 1.00 83.88 110 PHE A CA 1
ATOM 812 C C . PHE A 1 110 ? 1.962 3.834 -14.614 1.00 83.88 110 PHE A C 1
ATOM 814 O O . PHE A 1 110 ? 1.640 3.590 -13.451 1.00 83.88 110 PHE A O 1
ATOM 821 N N . GLY A 1 111 ? 1.071 3.912 -15.608 1.00 87.12 111 GLY A N 1
ATOM 822 C CA . GLY A 1 111 ? -0.358 3.673 -15.418 1.00 87.12 111 GLY A CA 1
ATOM 823 C C . GLY A 1 111 ? -0.651 2.264 -14.900 1.00 87.12 111 GLY A C 1
ATOM 824 O O . GLY A 1 111 ? -1.445 2.107 -13.973 1.00 87.12 111 GLY A O 1
ATOM 825 N N . ALA A 1 112 ? 0.033 1.249 -15.432 1.00 87.00 112 ALA A N 1
ATOM 826 C CA . ALA A 1 112 ? -0.099 -0.130 -14.970 1.00 87.00 112 ALA A CA 1
ATOM 827 C C . ALA A 1 112 ? 0.400 -0.314 -13.525 1.00 87.00 112 ALA A C 1
ATOM 829 O O . ALA A 1 112 ? -0.286 -0.942 -12.717 1.00 87.00 112 ALA A O 1
ATOM 830 N N . VAL A 1 113 ? 1.554 0.268 -13.175 1.00 86.50 113 VAL A N 1
ATOM 831 C CA . VAL A 1 113 ? 2.133 0.196 -11.820 1.00 86.50 113 VAL A CA 1
ATOM 832 C C . VAL A 1 113 ? 1.250 0.907 -10.799 1.00 86.50 113 VAL A C 1
ATOM 834 O O . VAL A 1 113 ? 0.968 0.340 -9.745 1.00 86.50 113 VAL A O 1
ATOM 837 N N . LEU A 1 114 ? 0.777 2.118 -11.107 1.00 88.81 114 LEU A N 1
ATOM 838 C CA . LEU A 1 114 ? -0.160 2.836 -10.241 1.00 88.81 114 LEU A CA 1
ATOM 839 C C . LEU A 1 114 ? -1.478 2.078 -10.094 1.00 88.81 114 LEU A C 1
ATOM 841 O O . LEU A 1 114 ? -1.973 1.938 -8.980 1.00 88.81 114 LEU A O 1
ATOM 845 N N . GLY A 1 115 ? -2.036 1.574 -11.197 1.00 89.81 115 GLY A N 1
ATOM 846 C CA . GLY A 1 115 ? -3.295 0.834 -11.185 1.00 89.81 115 GLY A CA 1
ATOM 847 C C . GLY A 1 115 ? -3.217 -0.422 -10.318 1.00 89.81 115 GLY A C 1
ATOM 848 O O . GLY A 1 115 ? -4.056 -0.619 -9.440 1.00 89.81 115 GLY A O 1
ATOM 849 N N . LEU A 1 116 ? -2.177 -1.238 -10.511 1.00 88.62 116 LEU A N 1
ATOM 850 C CA . LEU A 1 116 ? -1.943 -2.432 -9.694 1.00 88.62 116 LEU A CA 1
ATOM 851 C C . LEU A 1 116 ? -1.635 -2.080 -8.236 1.00 88.62 116 LEU A C 1
ATOM 853 O O . LEU A 1 116 ? -2.175 -2.719 -7.335 1.00 88.62 116 LEU A O 1
ATOM 857 N N . GLY A 1 117 ? -0.811 -1.059 -7.994 1.00 87.38 117 GLY A N 1
ATOM 858 C CA . GLY A 1 117 ? -0.474 -0.595 -6.650 1.00 87.38 117 GLY A CA 1
ATOM 859 C C . GLY A 1 117 ? -1.709 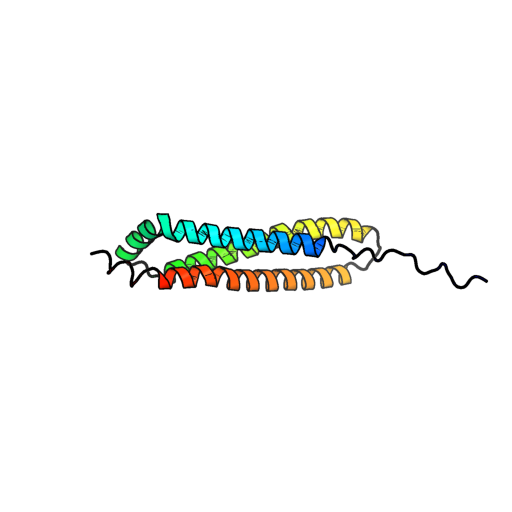-0.152 -5.871 1.00 87.38 117 GLY A C 1
ATOM 860 O O . GLY A 1 117 ? -1.928 -0.619 -4.757 1.00 87.38 117 GLY A O 1
ATOM 861 N N . LEU A 1 118 ? -2.562 0.678 -6.478 1.00 88.38 118 LEU A N 1
ATOM 862 C CA . LEU A 1 118 ? -3.819 1.129 -5.879 1.00 88.38 118 LEU A CA 1
ATOM 863 C C . LEU A 1 118 ? -4.802 -0.025 -5.652 1.00 88.38 118 LEU A C 1
ATOM 865 O O . LEU A 1 118 ? -5.438 -0.077 -4.601 1.00 88.38 118 LEU A O 1
ATOM 869 N N . ALA A 1 119 ? -4.908 -0.964 -6.596 1.00 88.56 119 ALA A N 1
ATOM 870 C CA . ALA A 1 119 ? -5.765 -2.138 -6.440 1.00 88.56 119 ALA A CA 1
ATOM 871 C C . ALA A 1 119 ? -5.314 -3.015 -5.261 1.00 88.56 119 ALA A C 1
ATOM 873 O O . ALA A 1 119 ? -6.137 -3.413 -4.433 1.00 88.56 119 ALA A O 1
ATOM 874 N N . LEU A 1 120 ? -4.008 -3.273 -5.147 1.00 86.88 120 LEU A N 1
ATOM 875 C CA . LEU A 1 120 ? -3.438 -4.022 -4.028 1.00 86.88 120 LEU A CA 1
ATOM 876 C C . LEU A 1 120 ? -3.604 -3.263 -2.711 1.00 86.88 120 LEU A C 1
ATOM 878 O O . LEU A 1 120 ? -4.035 -3.852 -1.725 1.00 86.88 120 LEU A O 1
ATOM 882 N N . ALA A 1 121 ? -3.326 -1.963 -2.692 1.00 86.25 121 ALA A N 1
ATOM 883 C CA . ALA A 1 121 ? -3.490 -1.134 -1.507 1.00 86.25 121 ALA A CA 1
ATOM 884 C C . ALA A 1 121 ? -4.928 -1.139 -0.995 1.00 86.25 121 ALA A C 1
ATOM 886 O O . ALA A 1 121 ? -5.145 -1.348 0.194 1.00 86.25 121 ALA A O 1
ATOM 887 N N . ALA A 1 122 ? -5.909 -0.988 -1.887 1.00 85.75 122 ALA A N 1
ATOM 888 C CA . ALA A 1 122 ? -7.315 -1.094 -1.529 1.00 85.75 122 ALA A CA 1
ATOM 889 C C . ALA A 1 122 ? -7.637 -2.486 -0.961 1.00 85.75 122 ALA A C 1
ATOM 891 O O . ALA A 1 122 ? -8.254 -2.588 0.096 1.00 85.75 122 ALA A O 1
ATOM 892 N N . LEU A 1 123 ? -7.166 -3.558 -1.607 1.00 85.50 123 LEU A N 1
ATOM 893 C CA . LEU A 1 123 ? -7.402 -4.933 -1.158 1.00 85.50 123 LEU A CA 1
ATOM 894 C C . LEU A 1 123 ? -6.815 -5.205 0.238 1.00 85.50 123 LEU A C 1
ATOM 896 O O . LEU A 1 123 ? -7.490 -5.771 1.098 1.00 85.50 123 LEU A O 1
ATOM 900 N N . PHE A 1 124 ? -5.579 -4.769 0.485 1.00 82.25 124 PHE A N 1
ATOM 901 C CA . PHE A 1 124 ? -4.909 -4.947 1.773 1.00 82.25 124 PHE A CA 1
ATOM 902 C C . PHE A 1 124 ? -5.433 -4.000 2.856 1.00 82.25 124 PHE A C 1
ATOM 904 O O . PHE A 1 124 ? -5.490 -4.413 4.009 1.00 82.25 124 PHE A O 1
ATOM 911 N N . ALA A 1 125 ? -5.856 -2.777 2.520 1.00 81.56 125 ALA A N 1
ATOM 912 C CA . ALA A 1 125 ? -6.449 -1.824 3.465 1.00 81.56 125 ALA A CA 1
ATOM 913 C C . ALA A 1 125 ? -7.869 -2.225 3.902 1.00 81.56 125 ALA A C 1
ATOM 915 O O . ALA A 1 125 ? -8.291 -1.915 5.018 1.00 81.56 125 ALA A O 1
ATOM 916 N N . LEU A 1 126 ? -8.590 -2.980 3.069 1.00 79.56 126 LEU A N 1
ATOM 917 C CA . LEU A 1 126 ? -9.886 -3.552 3.436 1.00 79.56 126 LEU A CA 1
ATOM 918 C C . LEU A 1 126 ? -9.773 -4.587 4.569 1.00 79.56 126 LEU A C 1
ATOM 920 O O . LEU A 1 126 ? -10.689 -4.688 5.384 1.00 79.56 126 LEU A O 1
ATOM 924 N N . LEU A 1 127 ? -8.656 -5.319 4.678 1.00 79.12 127 LEU A N 1
ATOM 925 C CA . LEU A 1 127 ? -8.437 -6.302 5.751 1.00 79.12 127 LEU A CA 1
ATOM 926 C C . LEU A 1 127 ? -8.505 -5.682 7.166 1.00 79.12 127 LEU A C 1
ATOM 928 O O . LEU A 1 127 ? -9.328 -6.141 7.965 1.00 79.12 127 LEU A O 1
ATOM 932 N N . PRO A 1 128 ? -7.715 -4.643 7.517 1.00 72.25 128 PRO A N 1
ATOM 933 C CA . PRO A 1 128 ? -7.829 -3.979 8.810 1.00 72.25 128 PRO A CA 1
ATOM 934 C C . PRO A 1 128 ? -9.148 -3.212 8.953 1.00 72.25 128 PRO A C 1
ATOM 936 O O . PRO A 1 128 ? -9.707 -3.217 10.047 1.00 72.25 128 PRO A O 1
ATOM 939 N N . ALA A 1 129 ? -9.689 -2.617 7.882 1.00 72.62 129 ALA A N 1
ATOM 940 C CA . ALA A 1 129 ? -10.974 -1.912 7.937 1.00 72.62 129 ALA A CA 1
ATOM 941 C C . ALA A 1 129 ? -12.144 -2.844 8.308 1.00 72.62 129 ALA A C 1
ATOM 943 O O . ALA A 1 129 ? -13.036 -2.470 9.065 1.00 72.62 129 ALA A O 1
ATOM 944 N N . LEU A 1 130 ? -12.136 -4.090 7.831 1.00 70.31 130 LEU A N 1
ATOM 945 C CA . LEU A 1 130 ? -13.116 -5.094 8.247 1.00 70.31 130 LEU A CA 1
ATOM 946 C C . LEU A 1 130 ? -12.822 -5.618 9.657 1.00 70.31 130 LEU A C 1
ATOM 948 O O . LEU A 1 130 ? -13.754 -5.833 10.435 1.00 70.31 130 LEU A O 1
ATOM 952 N N . ALA A 1 131 ? -11.548 -5.785 10.019 1.00 68.81 131 ALA A N 1
ATOM 953 C CA . ALA A 1 131 ? -11.168 -6.201 11.366 1.00 68.81 131 ALA A CA 1
ATOM 954 C C . ALA A 1 131 ? -11.646 -5.197 12.432 1.00 68.81 131 ALA A C 1
ATOM 956 O O . ALA A 1 131 ? -12.168 -5.616 13.461 1.00 68.81 131 ALA A O 1
ATOM 957 N N . THR A 1 132 ? -11.571 -3.885 12.188 1.00 63.31 132 THR A N 1
ATOM 958 C CA . THR A 1 132 ? -12.030 -2.871 13.158 1.00 63.31 132 THR A CA 1
ATOM 959 C C . THR A 1 132 ? -13.538 -2.925 13.415 1.00 63.31 132 THR A C 1
ATOM 961 O O . THR A 1 132 ? -13.955 -2.718 14.553 1.00 63.31 132 THR A O 1
ATOM 964 N N . THR A 1 133 ? -14.360 -3.272 12.418 1.00 63.62 133 THR A N 1
ATOM 965 C CA . THR A 1 133 ? -15.824 -3.390 12.596 1.00 63.62 133 THR A CA 1
ATOM 966 C C . THR A 1 133 ? -16.241 -4.567 13.483 1.00 63.62 133 THR A C 1
ATOM 968 O O . THR A 1 133 ? -17.211 -4.460 14.233 1.00 63.62 133 THR A O 1
ATOM 971 N N . ARG A 1 134 ? -15.502 -5.685 13.443 1.00 57.09 134 ARG A N 1
ATOM 972 C CA . ARG A 1 134 ? -15.843 -6.909 14.193 1.00 57.09 134 ARG A CA 1
ATOM 973 C C . ARG A 1 134 ? -15.442 -6.859 15.664 1.00 57.09 134 ARG A C 1
ATOM 975 O O . ARG A 1 134 ? -16.038 -7.560 16.474 1.00 57.09 134 ARG A O 1
ATOM 982 N N . LEU A 1 135 ? -14.456 -6.039 16.021 1.00 54.09 135 LEU A N 1
ATOM 983 C CA . LEU A 1 135 ? -13.848 -6.073 17.354 1.00 54.09 135 LEU A CA 1
ATOM 984 C C . LEU A 1 135 ? -14.583 -5.257 18.423 1.00 54.09 135 LEU A C 1
ATOM 986 O O . LEU A 1 135 ? -14.133 -5.239 19.564 1.00 54.09 135 LEU A O 1
ATOM 990 N N . THR A 1 136 ? -15.675 -4.556 18.096 1.00 52.84 136 THR A N 1
ATOM 991 C CA . THR A 1 136 ? -16.191 -3.515 19.004 1.00 52.84 136 THR A CA 1
ATOM 992 C C . THR A 1 136 ? -17.584 -3.701 19.594 1.00 52.84 136 THR A C 1
ATOM 994 O O . THR A 1 136 ? -17.928 -2.912 20.464 1.00 52.84 136 THR A O 1
ATOM 997 N N . CYS A 1 137 ? -18.392 -4.689 19.202 1.00 48.12 137 CYS A N 1
ATOM 998 C CA . CYS A 1 137 ? -19.735 -4.814 19.803 1.00 48.12 137 CYS A CA 1
ATOM 999 C C . CYS A 1 137 ? -19.911 -5.994 20.762 1.00 48.12 137 CYS A C 1
ATOM 1001 O O . CYS A 1 137 ? -20.661 -5.858 21.718 1.00 48.12 137 CYS A O 1
ATOM 1003 N N . THR A 1 138 ? -19.226 -7.123 20.578 1.00 50.03 138 THR A N 1
ATOM 1004 C CA . THR A 1 138 ? -19.519 -8.328 21.381 1.00 50.03 138 THR A CA 1
ATOM 1005 C C . THR A 1 138 ? -18.536 -8.595 22.520 1.00 50.03 138 THR A C 1
ATOM 1007 O O . THR A 1 138 ? -18.918 -9.223 23.498 1.00 50.03 138 THR A O 1
ATOM 1010 N N . GLU A 1 139 ? -17.293 -8.107 22.445 1.00 52.81 139 GLU A N 1
ATOM 1011 C CA . GLU A 1 139 ? -16.301 -8.267 23.529 1.00 52.81 139 GLU A CA 1
ATOM 1012 C C . GLU A 1 139 ? -16.362 -7.147 24.576 1.00 52.81 139 GLU A C 1
ATOM 1014 O O . GLU A 1 139 ? -16.038 -7.384 25.733 1.00 52.81 139 GLU A O 1
ATOM 1019 N N . ALA A 1 140 ? -16.833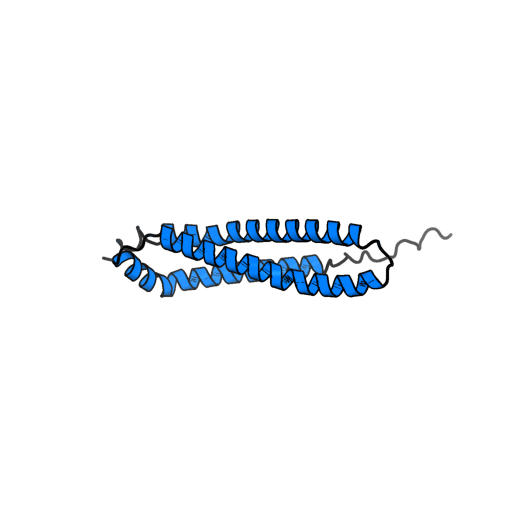 -5.952 24.205 1.00 46.97 140 ALA A N 1
ATOM 1020 C CA . ALA A 1 140 ? -16.976 -4.832 25.139 1.00 46.97 140 ALA A CA 1
ATOM 1021 C C . ALA A 1 140 ? -18.125 -5.025 26.150 1.00 46.97 140 ALA A C 1
ATOM 1023 O O . ALA A 1 140 ? -18.111 -4.399 27.196 1.00 46.97 140 ALA A O 1
ATOM 1024 N N . LEU A 1 141 ? -19.093 -5.897 25.845 1.00 47.41 141 LEU A N 1
ATOM 1025 C CA . LEU A 1 141 ? -20.269 -6.183 26.681 1.00 47.41 141 LEU A CA 1
ATOM 1026 C C . LEU A 1 141 ? -20.166 -7.496 27.470 1.00 47.41 141 LEU A C 1
ATOM 1028 O O . LEU A 1 141 ? -21.086 -7.828 28.206 1.00 47.41 141 LEU A O 1
ATOM 1032 N N . ARG A 1 142 ? -19.096 -8.282 27.284 1.00 52.44 142 ARG A N 1
ATOM 1033 C CA . ARG A 1 142 ? -18.946 -9.607 27.916 1.00 52.44 142 ARG A CA 1
ATOM 1034 C C . ARG A 1 142 ? -17.962 -9.618 29.093 1.00 52.44 142 ARG A C 1
ATOM 1036 O O . ARG A 1 142 ? -17.763 -10.666 29.695 1.00 52.44 142 ARG A O 1
ATOM 1043 N N . ASN A 1 143 ? -17.362 -8.469 29.398 1.00 42.50 143 ASN A N 1
ATOM 1044 C CA . ASN A 1 143 ? -16.436 -8.290 30.518 1.00 42.50 143 ASN A CA 1
ATOM 1045 C C . ASN A 1 143 ? -16.985 -7.377 31.630 1.00 42.50 143 ASN A C 1
ATOM 1047 O O . ASN A 1 143 ? -16.199 -6.958 32.475 1.00 42.50 143 ASN A O 1
ATOM 1051 N N . ASP A 1 144 ? -18.298 -7.130 31.647 1.00 43.31 144 ASP A N 1
ATOM 1052 C CA . ASP A 1 144 ? -19.026 -6.655 32.832 1.00 43.31 144 ASP A CA 1
ATOM 1053 C C . ASP A 1 144 ? -19.966 -7.760 33.337 1.00 43.31 144 ASP A C 1
ATOM 1055 O O . ASP A 1 144 ? -20.656 -8.381 32.489 1.00 43.31 144 ASP A O 1
#

Secondary structure (DSSP, 8-state):
---SSS----------HHHHHHHHHHHHHHHHHHHHHHHIIIIIHHHHHHHHHTT--HHHHHHHHHHHHHHHHHHHHHHHHHHHHHHHHHHHGGGT--HHHHHHHHHHHHHHHHHHHHHHHHHHHHHHHHHHHHTSSSSTTS--

Sequence (144 aa):
MSLVSQNLAPRAIPLDLNLVFSVIAFTIAALMVASNLLVLLTARRREIGILRALGATALDVGVMVMTEALTLTVAGCILGYWPIRLLSTITLLSNRLSLVKVAALTLADFGAVLGLGLALAALFALLPALATTRLTCTEALRND

Foldseek 3Di:
DPPPPPPPPPPPVPPPVVVVVVVVVVVVVVVVLVVVVVCCVPPVVVVVVVVVVVPDDLVNVLVVLLVVLLVVLVVCLCVVLVVVVVVVVVVVVVVPDDPVVVVVVSVVVSCVSSVVSNVVSVVSSVVVSVVSVPPPDPPVPPVD